Protein AF-A0A660M2A6-F1 (afdb_monomer)

Foldseek 3Di:
DCCVVCCDDPNVVCVVVVVDDDDDDDLLVLADDPRSHQWDADPPGDDDIDGDPRSVVVSVVVVCVVPVPDDDDDDDPPDDDDDDVVVVVVVD

Secondary structure (DSSP, 8-state):
--HHHHTSHHHHHHHHTTS-------GGGG-BTTTTB-EEPPTT--SS-EE-HHHHHHHHHHHHTT-TTPPP----TTSPPP-HHHHHHH--

Nearest PDB structures (foldseek):
  4yq1-assembly1_A  TM=9.481E-01  e=1.543E-05  Haemophilus influenzae Rd KW20
  1p9p-assembly1_A  TM=9.316E-01  e=2.170E-05  Escherichia coli K-12
  1uak-assembly1_A  TM=9.357E-01  e=2.324E-05  Haemophilus influenzae
  4mcc-assembly1_A  TM=9.465E-01  e=4.297E-05  Haemophilus influenzae Rd KW20
  4yq2-assembly1_A  TM=9.435E-01  e=4.013E-05  Haemophilus influenzae Rd KW20

Solvent-accessible surface area (backbone atoms only — not comparable to full-atom values): 5971 Å² total; per-residue (Å²): 131,60,63,73,58,48,67,33,74,70,49,27,49,35,41,77,70,66,74,48,87,88,84,86,82,65,56,53,82,46,20,50,72,98,80,28,47,46,59,41,72,50,84,93,58,77,90,68,71,37,75,36,65,65,22,53,50,51,46,51,52,58,59,32,73,81,37,80,83,62,84,86,83,81,92,54,96,89,48,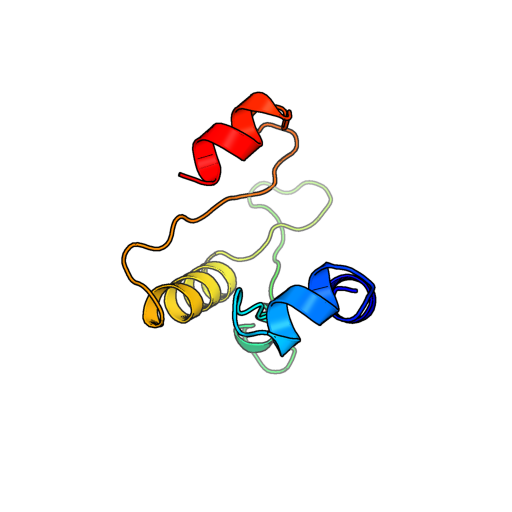82,83,88,46,70,72,57,56,56,69,73,74,115

Radius of gyration: 16.69 Å; Cα contacts (8 Å, |Δi|>4): 60; chains: 1; bounding box: 38×27×39 Å

Structure (mmCIF, N/CA/C/O backbone):
data_AF-A0A660M2A6-F1
#
_entry.id   AF-A0A660M2A6-F1
#
loop_
_atom_site.group_PDB
_atom_site.id
_atom_site.type_symbol
_atom_site.label_atom_id
_atom_site.label_alt_id
_atom_site.label_comp_id
_atom_site.label_asym_id
_atom_site.label_entity_id
_atom_site.label_seq_id
_atom_site.pdbx_PDB_ins_code
_atom_site.Cartn_x
_atom_site.Cartn_y
_atom_site.Cartn_z
_atom_site.occupancy
_atom_site.B_iso_or_equiv
_atom_site.auth_seq_id
_atom_site.auth_comp_id
_atom_site.auth_asym_id
_atom_site.auth_atom_id
_atom_site.pdbx_PDB_model_num
ATOM 1 N N . MET A 1 1 ? 2.480 -13.902 4.974 1.00 87.69 1 MET A N 1
ATOM 2 C CA . MET A 1 1 ? 2.991 -12.725 5.715 1.00 87.69 1 MET A CA 1
ATOM 3 C C . MET A 1 1 ? 1.928 -12.149 6.642 1.00 87.69 1 MET A C 1
ATOM 5 O O . MET A 1 1 ? 2.176 -12.098 7.833 1.00 87.69 1 MET A O 1
ATOM 9 N N . PHE A 1 2 ? 0.756 -11.758 6.132 1.00 93.19 2 PHE A N 1
ATOM 10 C CA . PHE A 1 2 ? -0.249 -11.034 6.925 1.00 93.19 2 PHE A CA 1
ATOM 11 C C . PHE A 1 2 ? -1.201 -11.907 7.754 1.00 93.19 2 PHE A C 1
ATOM 13 O O . PHE A 1 2 ? -1.575 -11.497 8.846 1.00 93.19 2 PHE A O 1
ATOM 20 N N . THR A 1 3 ? -1.537 -13.114 7.288 1.00 90.25 3 THR A N 1
ATOM 21 C CA . THR A 1 3 ? -2.480 -14.034 7.955 1.00 90.25 3 THR A CA 1
ATOM 22 C C . THR A 1 3 ? -2.167 -14.229 9.440 1.00 90.25 3 THR A C 1
ATOM 24 O O . THR A 1 3 ? -3.008 -13.950 10.282 1.00 90.25 3 THR A O 1
ATOM 27 N N . GLY A 1 4 ? -0.920 -14.567 9.788 1.00 91.69 4 GLY A N 1
ATOM 28 C CA . GLY A 1 4 ? -0.533 -14.771 11.190 1.00 91.69 4 GLY A CA 1
ATOM 29 C C . GLY A 1 4 ? -0.620 -13.515 12.068 1.00 91.69 4 GLY A C 1
ATOM 30 O O . GLY A 1 4 ? -0.824 -13.632 13.270 1.00 91.69 4 GLY A O 1
ATOM 31 N N . VAL A 1 5 ? -0.501 -12.315 11.490 1.00 93.19 5 VAL A N 1
ATOM 32 C CA . VAL A 1 5 ? -0.680 -11.057 12.233 1.00 93.19 5 VAL A CA 1
ATOM 33 C C . VAL A 1 5 ? -2.167 -10.803 12.467 1.00 93.19 5 VAL A C 1
ATOM 35 O O . VAL A 1 5 ? -2.574 -10.543 13.598 1.00 93.19 5 VAL A O 1
ATOM 38 N N . PHE A 1 6 ? -2.980 -10.913 11.414 1.00 94.81 6 PHE A N 1
ATOM 39 C CA . PHE A 1 6 ? -4.413 -10.612 11.456 1.00 94.81 6 PHE A CA 1
ATOM 40 C C . PHE A 1 6 ? -5.215 -11.638 12.266 1.00 94.81 6 PHE A C 1
ATOM 42 O O . PHE A 1 6 ? -6.199 -11.279 12.904 1.00 94.81 6 PHE A O 1
ATOM 49 N N . GLU A 1 7 ? -4.771 -12.891 12.312 1.00 94.44 7 GLU A N 1
ATOM 50 C CA . GLU A 1 7 ? -5.449 -13.984 13.019 1.00 94.44 7 GLU A CA 1
ATOM 51 C C . GLU A 1 7 ? -4.951 -14.187 14.458 1.00 94.44 7 GLU A C 1
ATOM 53 O O . GLU A 1 7 ? -5.258 -15.196 15.091 1.00 94.44 7 GLU A O 1
ATOM 58 N N . SER A 1 8 ? -4.226 -13.216 15.023 1.00 95.94 8 SER A N 1
ATOM 59 C CA . SER A 1 8 ? -3.703 -13.307 16.388 1.00 95.94 8 SER A CA 1
ATOM 60 C C . SER A 1 8 ? -4.293 -12.255 17.335 1.00 95.94 8 SER A C 1
ATOM 62 O O . SER A 1 8 ? -4.541 -11.109 16.956 1.00 95.94 8 SER A O 1
ATOM 64 N N . SER A 1 9 ? -4.482 -12.639 18.604 1.00 96.38 9 SER A N 1
ATOM 65 C CA . SER A 1 9 ? -4.796 -11.735 19.724 1.00 96.38 9 SER A CA 1
ATOM 66 C C . SER A 1 9 ? -5.937 -10.739 19.419 1.00 96.38 9 SER A C 1
ATOM 68 O O . SER A 1 9 ? -7.027 -11.140 19.006 1.00 96.38 9 SER A O 1
ATOM 70 N N . MET A 1 10 ? -5.713 -9.440 19.646 1.00 96.88 10 MET A N 1
ATOM 71 C CA . MET A 1 10 ? -6.710 -8.382 19.465 1.00 96.88 10 MET A CA 1
ATOM 72 C C . MET A 1 10 ? -7.139 -8.199 18.007 1.00 96.88 10 MET A C 1
ATOM 74 O O . MET A 1 10 ? -8.294 -7.856 17.776 1.00 96.88 10 MET A O 1
ATOM 78 N N . MET A 1 11 ? -6.262 -8.473 17.034 1.00 96.06 11 MET A N 1
ATOM 79 C CA . MET A 1 11 ? -6.612 -8.375 15.610 1.00 96.06 11 MET A CA 1
ATOM 80 C C . MET A 1 11 ? -7.648 -9.434 15.231 1.00 96.06 11 MET A C 1
ATOM 82 O O . MET A 1 11 ? -8.655 -9.121 14.599 1.00 96.06 11 MET A O 1
ATOM 86 N N . TRP A 1 12 ? -7.458 -10.670 15.701 1.00 96.00 12 TRP A N 1
ATOM 87 C CA . TRP A 1 12 ? -8.438 -11.736 15.503 1.00 96.00 12 TRP A CA 1
ATOM 88 C C . TRP A 1 12 ? -9.767 -11.413 16.174 1.00 96.00 12 TRP A C 1
ATOM 90 O O . TRP A 1 12 ? -10.818 -11.540 15.550 1.00 96.00 12 TRP A O 1
ATOM 100 N N . LYS A 1 13 ? -9.721 -10.966 17.435 1.00 97.75 13 LYS A N 1
ATOM 101 C CA . LYS A 1 13 ? -10.934 -10.657 18.193 1.00 97.75 13 LYS A CA 1
ATOM 102 C C . LYS A 1 13 ? -11.738 -9.534 17.532 1.00 97.75 13 LYS A C 1
ATOM 104 O O . LYS A 1 13 ? -12.942 -9.678 17.384 1.00 97.75 13 LYS A O 1
ATOM 109 N N . ALA A 1 14 ? -11.078 -8.467 17.080 1.00 97.31 14 ALA A N 1
ATOM 110 C CA . ALA A 1 14 ? -11.745 -7.352 16.412 1.00 97.31 14 ALA A CA 1
ATOM 111 C C . ALA A 1 14 ? -12.434 -7.764 15.099 1.00 97.31 14 ALA A C 1
ATOM 113 O O . ALA A 1 14 ? -13.514 -7.261 14.806 1.00 97.31 14 ALA A O 1
ATOM 114 N N . GLN A 1 15 ? -11.851 -8.697 14.336 1.00 96.19 15 GLN A N 1
ATOM 115 C CA . GLN A 1 15 ? -12.507 -9.266 13.152 1.00 96.19 15 GLN A CA 1
ATOM 116 C C . GLN A 1 15 ? -13.677 -10.184 13.526 1.00 96.19 15 GLN A C 1
ATOM 118 O O . GLN A 1 15 ? -14.733 -10.108 12.907 1.00 96.19 15 GLN A O 1
ATOM 123 N N . LYS A 1 16 ? -13.507 -11.045 14.542 1.00 96.56 16 LYS A N 1
ATOM 124 C CA . LYS A 1 16 ? -14.560 -11.954 15.027 1.00 96.56 16 LYS A CA 1
ATOM 125 C C . LYS A 1 16 ? -15.786 -11.195 15.534 1.00 96.56 16 LYS A C 1
ATOM 127 O O . LYS A 1 16 ? -16.904 -11.647 15.320 1.00 96.56 16 LYS A O 1
ATOM 132 N N . ASP A 1 17 ? -15.553 -10.075 16.206 1.00 97.81 17 ASP A N 1
ATOM 133 C CA . ASP A 1 17 ? -16.597 -9.203 16.741 1.00 97.81 17 ASP A CA 1
ATOM 134 C C . ASP A 1 17 ? -17.095 -8.187 15.680 1.00 97.81 17 ASP A C 1
ATOM 136 O O . ASP A 1 17 ? -17.820 -7.258 16.023 1.00 97.81 17 ASP A O 1
ATOM 140 N N . GLU A 1 18 ? -16.695 -8.343 14.407 1.00 96.88 18 GLU A N 1
ATOM 141 C CA . GLU A 1 18 ? -17.103 -7.525 13.247 1.00 96.88 18 GLU A CA 1
ATOM 142 C C . GLU A 1 18 ? -16.823 -6.013 13.384 1.00 96.88 18 GLU A C 1
ATOM 144 O O . GLU A 1 18 ? -17.431 -5.182 12.714 1.00 96.88 18 GLU A O 1
ATOM 149 N N . ILE A 1 19 ? -15.854 -5.637 14.224 1.00 96.69 19 ILE A N 1
ATOM 150 C CA . ILE A 1 19 ? -15.449 -4.238 14.448 1.00 96.69 19 ILE A CA 1
ATOM 151 C C . ILE A 1 19 ? -14.602 -3.726 13.275 1.00 96.69 19 ILE A C 1
ATOM 153 O O . ILE A 1 19 ? -14.631 -2.540 12.947 1.00 96.69 19 ILE A O 1
ATOM 157 N N . VAL A 1 20 ? -13.821 -4.612 12.650 1.00 94.38 20 VAL A N 1
ATOM 158 C CA . VAL A 1 20 ? -12.964 -4.296 11.499 1.00 94.38 20 VAL A CA 1
ATOM 159 C C . VAL A 1 20 ? -12.977 -5.427 10.476 1.00 94.38 20 VAL A C 1
ATOM 161 O O . VAL A 1 20 ? -13.017 -6.602 10.838 1.00 94.38 20 VAL A O 1
ATOM 164 N N . GLN A 1 21 ? -12.846 -5.072 9.198 1.00 93.12 21 GLN A N 1
ATOM 165 C CA . GLN A 1 21 ? -12.602 -6.012 8.106 1.00 93.12 21 GLN A CA 1
ATOM 166 C C . GLN A 1 21 ? -11.200 -5.778 7.539 1.00 93.12 21 GLN A C 1
ATOM 168 O O . GLN A 1 21 ? -10.854 -4.658 7.162 1.00 93.12 21 GLN A O 1
ATOM 173 N N . LEU A 1 22 ? -10.386 -6.833 7.472 1.00 93.00 22 LEU A N 1
ATOM 174 C CA . LEU A 1 22 ? -9.038 -6.779 6.908 1.00 93.00 22 LEU A CA 1
ATOM 175 C C . LEU A 1 22 ? -8.974 -7.671 5.676 1.00 93.00 22 LEU A C 1
ATOM 177 O O . LEU A 1 22 ? -9.441 -8.807 5.688 1.00 93.00 22 LEU A O 1
ATOM 181 N N . GLU A 1 23 ? -8.358 -7.167 4.614 1.00 92.00 23 GLU A N 1
ATOM 182 C CA . GLU A 1 23 ? -8.212 -7.906 3.369 1.00 92.00 23 GLU A CA 1
ATOM 183 C C . GLU A 1 23 ? -6.821 -7.697 2.775 1.00 92.00 23 GLU A C 1
ATOM 185 O O . GLU A 1 23 ? -6.262 -6.600 2.812 1.00 92.00 23 GLU A O 1
ATOM 190 N N . THR A 1 24 ? -6.261 -8.756 2.195 1.00 95.06 24 THR A N 1
ATOM 191 C CA . THR A 1 24 ? -5.015 -8.685 1.436 1.00 95.06 24 THR A CA 1
ATOM 192 C C . THR A 1 24 ? -5.283 -8.816 -0.052 1.00 95.06 24 THR A C 1
ATOM 194 O O . THR A 1 24 ? -5.825 -9.825 -0.497 1.00 95.06 24 THR A O 1
ATOM 197 N N . ILE A 1 25 ? -4.809 -7.844 -0.825 1.00 95.88 25 ILE A N 1
ATOM 198 C CA . ILE A 1 25 ? -4.854 -7.870 -2.286 1.00 95.88 25 ILE A CA 1
ATOM 199 C C . ILE A 1 25 ? -3.460 -8.248 -2.790 1.00 95.88 25 ILE A C 1
ATOM 201 O O . ILE A 1 25 ? -2.482 -7.548 -2.517 1.00 95.88 25 ILE A O 1
ATOM 205 N N . ASN A 1 26 ? -3.345 -9.361 -3.516 1.00 96.94 26 ASN A N 1
ATOM 206 C CA . ASN A 1 26 ? -2.070 -9.783 -4.086 1.00 96.94 26 ASN A CA 1
ATOM 207 C C . ASN A 1 26 ? -1.818 -9.062 -5.416 1.00 96.94 26 ASN A C 1
ATOM 209 O O . ASN A 1 26 ? -2.524 -9.269 -6.400 1.00 96.94 26 ASN A O 1
ATOM 213 N N . LEU A 1 27 ? -0.762 -8.248 -5.469 1.00 97.69 27 LEU A N 1
ATOM 214 C CA . LEU A 1 27 ? -0.403 -7.475 -6.661 1.00 97.69 27 LEU A CA 1
ATOM 215 C C . LEU A 1 27 ? -0.187 -8.352 -7.908 1.00 97.69 27 LEU A C 1
ATOM 217 O O . LEU A 1 27 ? -0.474 -7.915 -9.022 1.00 97.69 27 LEU A O 1
ATOM 221 N N . ARG A 1 28 ? 0.274 -9.600 -7.740 1.00 97.75 28 ARG A N 1
ATOM 222 C CA . ARG A 1 28 ? 0.498 -10.527 -8.862 1.00 97.75 28 ARG A CA 1
ATOM 223 C C . ARG A 1 28 ? -0.789 -10.934 -9.569 1.00 97.75 28 ARG A C 1
ATOM 225 O O . ARG A 1 28 ? -0.718 -11.313 -10.731 1.00 97.75 28 ARG A O 1
ATOM 232 N N . ASP A 1 29 ? -1.953 -10.822 -8.938 1.00 98.00 29 ASP A N 1
ATOM 233 C CA . ASP A 1 29 ? -3.225 -11.107 -9.615 1.00 98.00 29 ASP A CA 1
ATOM 234 C C . ASP A 1 29 ? -3.554 -10.065 -10.695 1.00 98.00 29 ASP A C 1
ATOM 236 O O . ASP A 1 29 ? -4.323 -10.344 -11.612 1.00 98.00 29 ASP A O 1
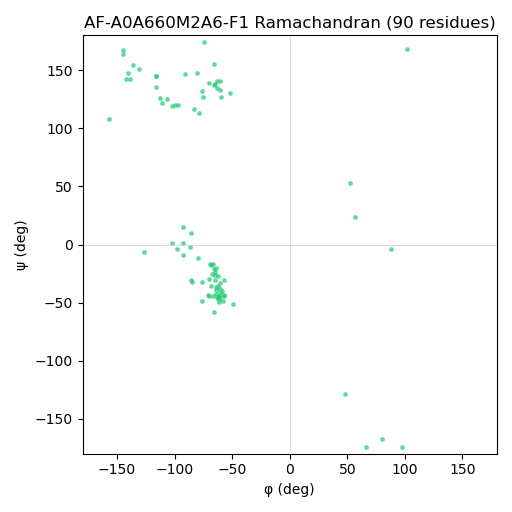ATOM 240 N N . PHE A 1 30 ? -2.896 -8.902 -10.650 1.00 98.31 30 PHE A N 1
ATOM 241 C CA . PHE A 1 30 ? -2.991 -7.842 -11.656 1.00 98.31 30 PHE A CA 1
ATOM 242 C C . PHE A 1 30 ? -1.785 -7.803 -12.604 1.00 98.31 30 PHE A C 1
ATOM 244 O O . PHE A 1 30 ? -1.724 -6.928 -13.469 1.00 98.31 30 PHE A O 1
ATOM 251 N N . GLY A 1 31 ? -0.825 -8.719 -12.431 1.00 98.00 31 GLY A N 1
ATOM 252 C CA . GLY A 1 31 ? 0.415 -8.773 -13.198 1.00 98.00 31 GLY A CA 1
ATOM 253 C C . GLY A 1 31 ? 0.202 -9.088 -14.679 1.00 98.00 31 GLY A C 1
ATOM 254 O O . GLY A 1 31 ? -0.780 -9.716 -15.070 1.00 98.00 31 GLY A O 1
ATOM 255 N N . LEU A 1 32 ? 1.153 -8.671 -15.512 1.00 97.19 32 LEU A N 1
ATOM 256 C CA . LEU A 1 32 ? 1.051 -8.772 -16.968 1.00 97.19 32 LEU A CA 1
ATOM 257 C C . LEU A 1 32 ? 1.643 -10.081 -17.508 1.00 97.19 32 LEU A C 1
ATOM 259 O O . LEU A 1 32 ? 2.635 -10.608 -16.993 1.00 97.19 32 LEU A O 1
ATOM 263 N N . GLY A 1 33 ? 1.035 -10.587 -18.584 1.00 96.50 33 GLY A N 1
ATOM 264 C CA . GLY A 1 33 ? 1.494 -11.766 -19.317 1.00 96.50 33 GLY A CA 1
ATOM 265 C C . GLY A 1 33 ? 1.418 -13.090 -18.535 1.00 96.50 33 GLY A C 1
ATOM 266 O O . GLY A 1 33 ? 0.931 -13.143 -17.404 1.00 96.50 33 GLY A O 1
ATOM 267 N N . PRO A 1 34 ? 1.931 -14.191 -19.116 1.00 96.31 34 PRO A N 1
ATOM 268 C CA . PRO A 1 34 ? 1.809 -15.533 -18.533 1.00 96.31 34 PRO A CA 1
ATOM 269 C C . PRO A 1 34 ? 2.488 -15.691 -17.168 1.00 96.31 34 PRO A C 1
ATOM 271 O O . PRO A 1 34 ? 2.090 -16.531 -16.366 1.00 96.31 34 PRO A O 1
ATOM 274 N N . ARG A 1 35 ? 3.524 -14.887 -16.897 1.00 96.44 35 ARG A N 1
ATOM 275 C CA . ARG A 1 35 ? 4.304 -14.934 -15.649 1.00 96.44 35 ARG A CA 1
ATOM 276 C C . ARG A 1 35 ? 3.796 -13.973 -14.574 1.00 96.44 35 ARG A C 1
ATOM 278 O O . ARG A 1 35 ? 4.391 -13.931 -13.499 1.00 96.44 35 ARG A O 1
ATOM 285 N N . ARG A 1 36 ? 2.718 -13.222 -14.846 1.00 97.75 36 ARG A N 1
ATOM 286 C CA . ARG A 1 36 ? 2.143 -12.225 -13.928 1.00 97.75 36 ARG A CA 1
ATOM 287 C C . ARG A 1 36 ? 3.200 -11.234 -13.422 1.00 97.75 36 ARG A C 1
ATOM 289 O O . ARG A 1 36 ? 3.394 -11.075 -12.216 1.00 97.75 36 ARG A O 1
ATOM 296 N N . GLN A 1 37 ? 3.925 -10.617 -14.352 1.00 98.00 37 GLN A N 1
ATOM 297 C CA . GLN A 1 37 ? 4.998 -9.673 -14.040 1.00 98.00 37 GLN A CA 1
ATOM 298 C C . GLN A 1 37 ? 4.424 -8.428 -13.350 1.00 98.00 37 GLN A C 1
ATOM 300 O O . GLN A 1 37 ? 3.370 -7.931 -13.752 1.00 98.00 37 GLN A O 1
ATOM 305 N N . VAL A 1 38 ? 5.101 -7.935 -12.308 1.00 98.38 38 VAL A N 1
ATOM 306 C CA . VAL A 1 38 ? 4.660 -6.773 -11.505 1.00 98.38 38 VAL A CA 1
ATOM 307 C C . VAL A 1 38 ? 5.718 -5.680 -11.378 1.00 98.38 38 VAL A C 1
ATOM 309 O O . VAL A 1 38 ? 5.429 -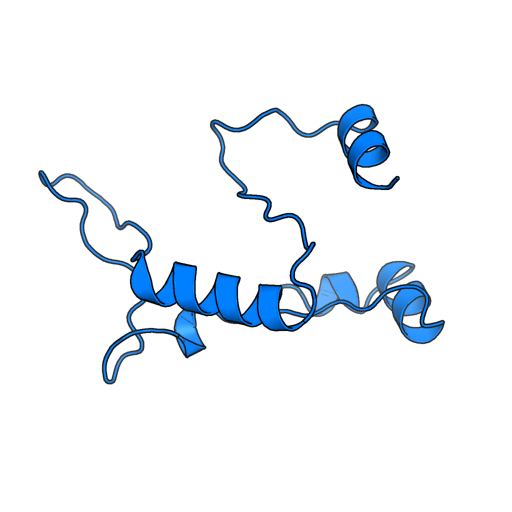4.613 -10.846 1.00 98.38 38 VAL A O 1
ATOM 312 N N . ASP A 1 39 ? 6.921 -5.932 -11.874 1.00 97.88 39 ASP A N 1
ATOM 313 C CA . ASP A 1 39 ? 8.087 -5.069 -11.812 1.00 97.88 39 ASP A CA 1
ATOM 314 C C . ASP A 1 39 ? 8.815 -5.026 -13.162 1.00 97.88 39 ASP A C 1
ATOM 316 O O . ASP A 1 39 ? 8.711 -5.950 -13.970 1.00 97.88 39 ASP A O 1
ATOM 320 N N . ASP A 1 40 ? 9.532 -3.937 -13.413 1.00 97.12 40 ASP A N 1
ATOM 321 C CA . ASP A 1 40 ? 10.364 -3.751 -14.598 1.00 97.12 40 ASP A CA 1
ATOM 322 C C . ASP A 1 40 ? 11.628 -2.952 -14.251 1.00 97.12 40 ASP A C 1
ATOM 324 O O . ASP A 1 40 ? 11.735 -2.328 -13.189 1.00 97.12 40 ASP A O 1
ATOM 328 N N . THR A 1 41 ? 12.604 -3.001 -15.148 1.00 96.88 41 THR A N 1
ATOM 329 C CA . THR A 1 41 ? 13.854 -2.257 -15.037 1.00 96.88 41 THR A CA 1
ATOM 330 C C . THR A 1 41 ? 13.601 -0.745 -15.056 1.00 96.88 41 THR A C 1
ATOM 332 O O . THR A 1 41 ? 12.742 -0.259 -15.798 1.00 96.88 41 THR A O 1
ATOM 335 N N . PRO A 1 42 ? 14.329 0.036 -14.241 1.00 96.56 42 PRO A N 1
ATOM 336 C CA . PRO A 1 42 ? 14.214 1.485 -14.268 1.00 96.56 42 PRO A CA 1
ATOM 337 C C . PRO A 1 42 ? 14.715 2.050 -15.604 1.00 96.56 42 PRO A C 1
ATOM 339 O O . PRO A 1 42 ? 15.777 1.678 -16.111 1.00 96.56 42 PRO A O 1
ATOM 342 N N . TYR A 1 43 ? 13.980 3.015 -16.159 1.00 94.88 43 TYR A N 1
ATOM 343 C CA . TYR A 1 43 ? 14.469 3.787 -17.300 1.00 94.88 43 TYR A CA 1
ATOM 344 C C . TYR A 1 43 ? 15.752 4.546 -16.937 1.00 94.88 43 TYR A C 1
ATOM 346 O O . TYR A 1 43 ? 15.870 5.098 -15.845 1.00 94.88 43 TYR A O 1
ATOM 354 N N . GLY A 1 44 ? 16.698 4.603 -17.879 1.00 95.75 44 GLY A N 1
ATOM 355 C CA . GLY A 1 44 ?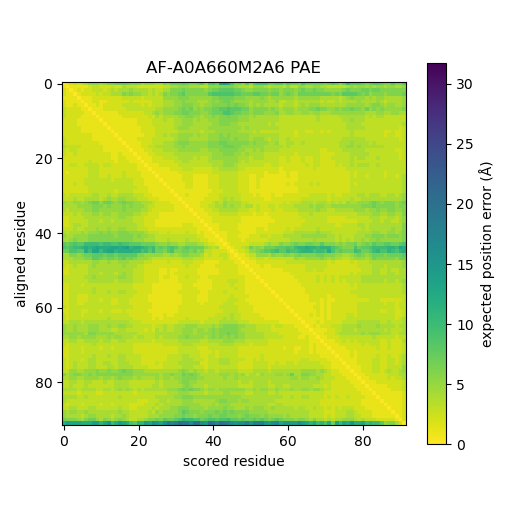 18.028 5.184 -17.656 1.00 95.75 44 GLY A CA 1
ATOM 356 C C . GLY A 1 44 ? 19.065 4.193 -17.113 1.00 95.75 44 GLY A C 1
ATOM 357 O O . GLY A 1 44 ? 20.237 4.550 -17.020 1.00 95.75 44 GLY A O 1
ATOM 358 N N . GLY A 1 45 ? 18.664 2.949 -16.828 1.00 92.75 45 GLY A N 1
ATOM 359 C CA . GLY A 1 45 ? 19.545 1.904 -16.310 1.00 92.75 45 GLY A CA 1
ATOM 360 C C . GLY A 1 45 ? 19.806 2.026 -14.805 1.00 92.75 45 GLY A C 1
ATOM 361 O O . GLY A 1 45 ? 19.136 2.776 -14.097 1.00 92.75 45 GLY A O 1
ATOM 362 N N . GLY A 1 46 ? 20.792 1.266 -14.325 1.00 94.50 46 GLY A N 1
ATOM 363 C CA . GLY A 1 46 ? 21.084 1.095 -12.901 1.00 94.50 46 GLY A CA 1
ATOM 364 C C . GLY A 1 46 ? 20.558 -0.229 -12.352 1.00 94.50 46 GLY A C 1
ATOM 365 O O . GLY A 1 46 ? 19.804 -0.944 -13.013 1.00 94.50 46 GLY A O 1
ATOM 366 N N . ASP A 1 47 ? 20.993 -0.561 -11.142 1.00 95.44 47 ASP A N 1
ATOM 367 C CA . ASP A 1 47 ? 20.651 -1.832 -10.514 1.00 95.44 47 ASP A CA 1
ATOM 368 C C . ASP A 1 47 ? 19.252 -1.806 -9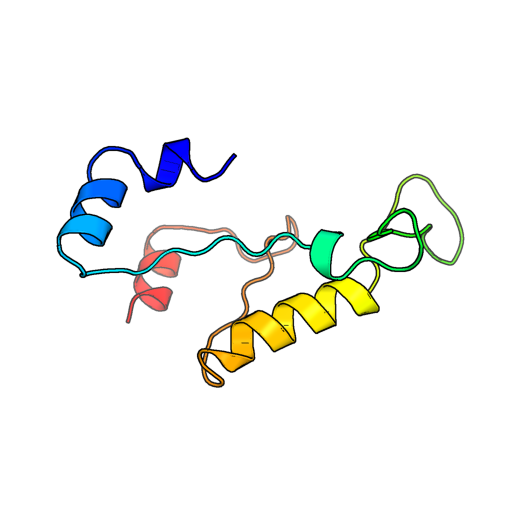.888 1.00 95.44 47 ASP A C 1
ATOM 370 O O . ASP A 1 47 ? 18.798 -0.799 -9.338 1.00 95.44 47 ASP A O 1
ATOM 374 N N . GLY A 1 48 ? 18.601 -2.968 -9.903 1.00 95.62 48 GLY A N 1
ATOM 375 C CA . GLY A 1 48 ? 17.316 -3.193 -9.252 1.00 95.62 48 GLY A CA 1
ATOM 376 C C . GLY A 1 48 ? 16.113 -3.076 -10.184 1.00 95.62 48 GLY A C 1
ATOM 377 O O . GLY A 1 48 ? 16.230 -2.959 -11.400 1.00 95.62 48 GLY A O 1
ATOM 378 N N . MET A 1 49 ? 14.934 -3.161 -9.574 1.00 97.31 49 MET A N 1
ATOM 379 C CA . MET A 1 49 ? 13.641 -3.208 -10.254 1.00 97.31 49 MET A CA 1
ATOM 380 C C . MET A 1 49 ? 12.686 -2.199 -9.616 1.00 97.31 49 MET A C 1
ATOM 382 O O . MET A 1 49 ? 12.774 -1.914 -8.418 1.00 97.31 49 MET A O 1
ATOM 386 N N . LEU A 1 50 ? 11.744 -1.689 -10.405 1.00 96.88 50 LEU A N 1
ATOM 387 C CA . LEU A 1 50 ? 10.647 -0.841 -9.948 1.00 96.88 50 LEU A CA 1
ATOM 388 C C . LEU A 1 50 ? 9.315 -1.539 -10.184 1.00 96.88 50 LEU A C 1
ATOM 390 O O . LEU A 1 50 ? 9.134 -2.211 -11.194 1.00 96.88 50 LEU A O 1
ATOM 394 N N . LEU A 1 51 ? 8.353 -1.343 -9.279 1.00 97.88 51 LEU A N 1
ATOM 395 C CA . LEU A 1 51 ? 6.988 -1.805 -9.520 1.00 97.88 51 LEU A CA 1
ATOM 396 C C . LEU A 1 51 ? 6.422 -1.131 -10.774 1.00 97.88 51 LEU A C 1
ATOM 398 O O . LEU A 1 51 ? 6.491 0.090 -10.922 1.00 97.88 51 LEU A O 1
ATOM 402 N N . MET A 1 52 ? 5.817 -1.929 -11.649 1.00 97.69 52 MET A N 1
ATOM 403 C CA . MET A 1 52 ? 5.138 -1.426 -12.834 1.00 97.69 52 MET A CA 1
ATOM 404 C C . MET A 1 52 ? 3.865 -0.676 -12.445 1.00 97.69 52 MET A C 1
ATOM 406 O O . MET A 1 52 ? 3.081 -1.124 -11.603 1.00 97.69 52 MET A O 1
ATOM 410 N N . ILE A 1 53 ? 3.622 0.447 -13.122 1.00 97.06 53 ILE A N 1
ATOM 411 C CA . ILE A 1 53 ? 2.469 1.309 -12.842 1.00 97.06 53 ILE A CA 1
ATOM 412 C C . ILE A 1 53 ? 1.132 0.619 -13.128 1.00 97.06 53 ILE A C 1
ATOM 414 O O . ILE A 1 53 ? 0.171 0.809 -12.388 1.00 97.06 53 ILE A O 1
ATOM 418 N N . GLU A 1 54 ? 1.057 -0.204 -14.172 1.00 97.56 54 GLU A N 1
ATOM 419 C CA . GLU A 1 54 ? -0.195 -0.818 -14.613 1.00 97.56 54 GLU A CA 1
ATOM 420 C C . GLU A 1 54 ? -0.789 -1.810 -13.591 1.00 97.56 54 GLU A C 1
ATOM 422 O O . GLU A 1 54 ? -1.911 -1.566 -13.135 1.00 97.56 54 GLU A O 1
ATOM 427 N N . PRO A 1 55 ? -0.090 -2.885 -13.172 1.00 98.19 55 PRO A N 1
ATOM 428 C CA . PRO A 1 55 ? -0.592 -3.783 -12.131 1.00 98.19 55 PRO A CA 1
ATOM 429 C C . PRO A 1 55 ? -0.860 -3.052 -10.813 1.00 98.19 55 PRO A C 1
ATOM 431 O O . PRO A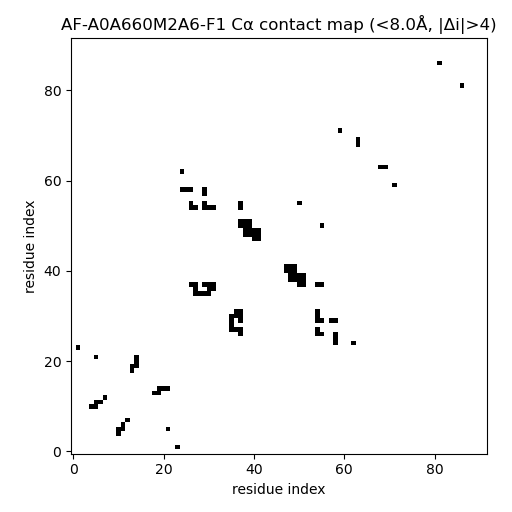 1 55 ? -1.885 -3.298 -10.176 1.00 98.19 55 PRO A O 1
ATOM 434 N N . LEU A 1 56 ? 0.015 -2.114 -10.424 1.00 97.88 56 LEU A N 1
ATOM 435 C CA . LEU A 1 56 ? -0.141 -1.344 -9.190 1.00 97.88 56 LEU A CA 1
ATOM 436 C C . LEU A 1 56 ? -1.429 -0.516 -9.203 1.00 97.88 56 LEU A C 1
ATOM 438 O O . LEU A 1 56 ? -2.223 -0.578 -8.265 1.00 97.88 56 LEU A O 1
ATOM 442 N N . TRP A 1 57 ? -1.670 0.228 -10.281 1.00 97.69 57 TRP A N 1
ATOM 443 C CA . TRP A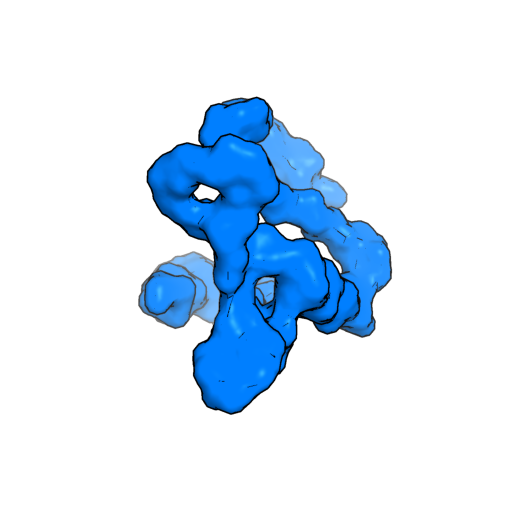 1 57 ? -2.852 1.073 -10.396 1.00 97.69 57 TRP A CA 1
ATOM 444 C C . TRP A 1 57 ? -4.142 0.262 -10.517 1.00 97.69 57 TRP A C 1
ATOM 446 O O . TRP A 1 57 ? -5.162 0.648 -9.945 1.00 97.69 57 TRP A O 1
ATOM 456 N N . ARG A 1 58 ? -4.106 -0.890 -11.199 1.00 98.25 58 ARG A N 1
ATOM 457 C CA . ARG A 1 58 ? -5.240 -1.826 -11.249 1.00 98.25 58 ARG A CA 1
ATOM 458 C C . ARG A 1 58 ? -5.593 -2.356 -9.857 1.00 98.25 58 ARG A C 1
ATOM 460 O O . ARG A 1 58 ? -6.769 -2.342 -9.501 1.00 98.25 58 ARG A O 1
ATOM 467 N N . ALA A 1 59 ? -4.599 -2.736 -9.053 1.00 98.00 59 ALA A N 1
ATOM 468 C CA . ALA A 1 59 ? -4.816 -3.186 -7.678 1.00 98.00 59 ALA A CA 1
ATOM 469 C C . ALA A 1 59 ? -5.397 -2.073 -6.787 1.00 98.00 59 ALA A C 1
ATOM 471 O O . ALA A 1 59 ? -6.344 -2.311 -6.039 1.00 98.00 59 ALA A O 1
ATOM 472 N N . VAL A 1 60 ? -4.888 -0.838 -6.906 1.00 97.50 60 VAL A N 1
ATOM 473 C CA . VAL A 1 60 ? -5.429 0.323 -6.174 1.00 97.50 60 VAL A CA 1
ATOM 474 C C . VAL A 1 60 ? -6.873 0.605 -6.587 1.00 97.50 60 VAL A C 1
ATOM 476 O O . VAL A 1 60 ? -7.724 0.790 -5.722 1.00 97.50 60 VAL A O 1
ATOM 479 N N . LYS A 1 61 ? -7.188 0.592 -7.888 1.00 97.62 61 LYS A N 1
ATOM 480 C CA . LYS A 1 61 ? -8.566 0.759 -8.375 1.00 97.62 61 LYS A CA 1
ATOM 481 C C . LYS A 1 61 ? -9.498 -0.330 -7.859 1.00 97.62 61 LYS A C 1
ATOM 483 O O . LYS A 1 61 ? -10.613 -0.022 -7.455 1.00 97.62 61 LYS A O 1
ATOM 488 N N . PHE A 1 62 ? -9.042 -1.579 -7.843 1.00 97.75 62 PHE A N 1
ATOM 489 C CA . PHE A 1 62 ? -9.806 -2.684 -7.275 1.00 97.75 62 PHE A CA 1
ATOM 490 C C . PHE A 1 62 ? -10.088 -2.461 -5.783 1.00 97.75 62 PHE A C 1
ATOM 492 O O . PHE A 1 62 ? -11.240 -2.558 -5.370 1.00 97.75 62 PHE A O 1
ATOM 499 N N . ALA A 1 63 ? -9.090 -2.053 -4.994 1.00 96.81 63 ALA A N 1
ATOM 500 C CA . ALA A 1 63 ? -9.293 -1.696 -3.589 1.00 96.81 63 ALA A CA 1
ATOM 501 C C . ALA A 1 63 ? -10.323 -0.564 -3.429 1.00 96.81 63 ALA A C 1
ATOM 503 O O . ALA A 1 63 ? -11.278 -0.695 -2.668 1.00 96.81 63 ALA A O 1
ATOM 504 N N . LYS A 1 64 ? -10.170 0.518 -4.203 1.00 97.00 64 LYS A N 1
ATOM 505 C CA . LYS A 1 64 ? -11.067 1.681 -4.163 1.00 97.00 64 LYS A CA 1
ATOM 506 C C . LYS A 1 64 ? -12.472 1.407 -4.700 1.00 97.00 64 LYS A C 1
ATOM 508 O O . LYS A 1 64 ? -13.374 2.173 -4.406 1.00 97.00 64 LYS A O 1
ATOM 513 N N . SER A 1 65 ? -12.694 0.323 -5.444 1.00 96.81 65 SER A N 1
ATOM 514 C CA . SER A 1 65 ? -14.051 -0.070 -5.856 1.00 96.81 65 SER A CA 1
ATOM 515 C C . SER A 1 65 ? -14.937 -0.498 -4.680 1.00 96.81 65 SER A C 1
ATOM 517 O O . SER A 1 65 ? -16.155 -0.539 -4.816 1.00 96.81 65 SER A O 1
ATOM 519 N N . ARG A 1 66 ? -14.332 -0.802 -3.524 1.00 94.06 66 ARG A N 1
ATOM 520 C CA . ARG A 1 66 ? -15.037 -1.123 -2.273 1.00 94.06 66 ARG A CA 1
ATOM 521 C C . ARG A 1 66 ? -15.405 0.120 -1.478 1.00 94.06 66 ARG A C 1
ATOM 52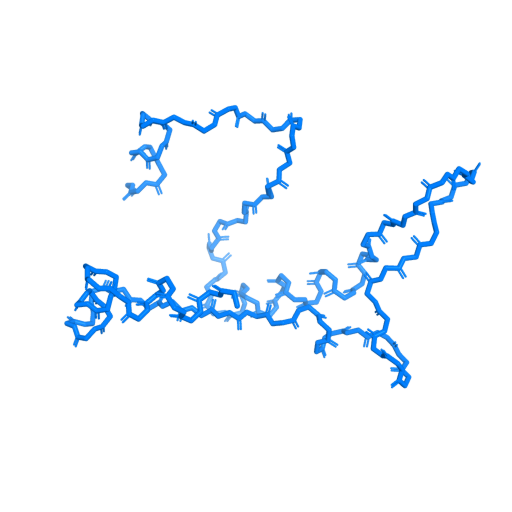3 O O . ARG A 1 66 ? -16.394 0.111 -0.759 1.00 94.06 66 ARG A O 1
ATOM 530 N N . ASP A 1 67 ? -14.590 1.160 -1.612 1.00 94.56 67 ASP A N 1
ATOM 531 C CA . ASP A 1 67 ? -14.785 2.465 -1.001 1.00 94.56 67 ASP A CA 1
ATOM 532 C C . ASP A 1 67 ? -14.009 3.516 -1.809 1.00 94.56 67 ASP A C 1
ATOM 534 O O . ASP A 1 67 ? -12.774 3.585 -1.792 1.00 94.56 67 ASP A O 1
ATOM 538 N N . GLU A 1 68 ? -14.743 4.353 -2.539 1.00 95.31 68 GLU A N 1
ATOM 539 C CA . GLU A 1 68 ? -14.160 5.402 -3.377 1.00 95.31 68 GLU A CA 1
ATOM 540 C C . GLU A 1 68 ? -13.491 6.508 -2.547 1.00 95.31 68 GLU A C 1
ATOM 542 O O . GLU A 1 68 ? -12.543 7.156 -3.014 1.00 95.31 68 GLU A O 1
ATOM 547 N N . SER A 1 69 ? -13.939 6.697 -1.302 1.00 95.12 69 SER A N 1
ATOM 548 C CA . SER A 1 69 ? -13.381 7.661 -0.353 1.00 95.12 69 SER A CA 1
ATOM 549 C C . SER A 1 69 ? -12.109 7.152 0.329 1.00 95.12 69 SER A C 1
ATOM 551 O O . SER A 1 69 ? -11.364 7.950 0.903 1.00 95.12 69 SER A O 1
ATOM 553 N N . ALA A 1 70 ? -11.802 5.856 0.182 1.00 95.06 70 ALA A N 1
ATOM 554 C CA . ALA A 1 70 ? -10.661 5.221 0.819 1.00 95.06 70 ALA A CA 1
ATOM 555 C C . ALA A 1 70 ? -9.356 5.984 0.563 1.00 95.06 70 ALA A C 1
ATOM 557 O O . ALA A 1 70 ? -8.972 6.310 -0.577 1.00 95.06 70 ALA A O 1
ATOM 558 N N . LYS A 1 71 ? -8.644 6.229 1.663 1.00 94.62 71 LYS A N 1
ATOM 559 C CA . LYS A 1 71 ? -7.328 6.852 1.666 1.00 94.62 71 LYS A CA 1
ATOM 560 C C . LYS A 1 71 ? -6.269 5.850 1.213 1.00 94.62 71 LYS A C 1
ATOM 562 O O . LYS A 1 71 ? -6.191 4.735 1.718 1.00 94.62 71 LYS A O 1
ATOM 567 N N . VAL A 1 72 ? -5.411 6.269 0.286 1.00 95.44 72 VAL A N 1
ATOM 568 C CA . VAL A 1 72 ? -4.297 5.448 -0.211 1.00 95.44 72 VAL A CA 1
ATOM 569 C C . VAL A 1 72 ? -3.009 5.879 0.484 1.00 95.44 72 VAL A C 1
ATOM 571 O O . VAL A 1 72 ? -2.596 7.032 0.366 1.00 95.44 72 VAL A O 1
ATOM 574 N N . ILE A 1 73 ? -2.368 4.953 1.200 1.00 94.81 73 ILE A N 1
ATOM 575 C CA . ILE A 1 73 ? -1.111 5.194 1.920 1.00 94.81 73 ILE A CA 1
ATOM 576 C C . ILE A 1 73 ? 0.015 4.416 1.234 1.00 94.81 73 ILE A C 1
ATOM 578 O O . ILE A 1 73 ? -0.039 3.193 1.129 1.00 94.81 73 ILE A O 1
ATOM 582 N N . LEU A 1 74 ? 1.055 5.127 0.791 1.00 95.25 74 LEU A N 1
ATOM 583 C CA . LEU A 1 74 ? 2.274 4.531 0.245 1.00 95.25 74 LEU A CA 1
ATOM 584 C C . LEU A 1 74 ? 3.350 4.449 1.330 1.00 95.25 74 LEU A C 1
ATOM 586 O O . LEU A 1 74 ? 3.812 5.469 1.843 1.00 95.25 74 LEU A O 1
ATOM 590 N N . THR A 1 75 ? 3.807 3.240 1.638 1.00 95.62 75 THR A N 1
ATOM 591 C CA . THR A 1 75 ? 4.937 3.029 2.546 1.00 95.62 75 THR A CA 1
ATOM 592 C C . THR A 1 75 ? 6.250 3.286 1.810 1.00 95.62 75 THR A C 1
ATOM 594 O O . THR A 1 75 ? 6.614 2.538 0.905 1.00 95.62 75 THR A O 1
ATOM 597 N N . SER A 1 76 ? 6.972 4.338 2.195 1.00 96.06 76 SER A N 1
ATOM 598 C CA . SER A 1 76 ? 8.255 4.710 1.591 1.00 96.06 76 SER A CA 1
ATOM 599 C C . SER A 1 76 ? 9.225 5.218 2.659 1.00 96.06 76 SER A C 1
ATOM 601 O O . SER A 1 76 ? 8.799 5.958 3.548 1.00 96.06 76 SER A O 1
ATOM 603 N N . PRO A 1 77 ? 10.532 4.906 2.565 1.00 96.75 77 PRO A N 1
ATOM 604 C CA . PRO A 1 77 ? 11.541 5.445 3.478 1.00 96.75 77 PRO A CA 1
ATOM 605 C C . PRO A 1 77 ? 11.695 6.970 3.373 1.00 96.75 77 PRO A C 1
ATOM 607 O O . PRO A 1 77 ? 12.186 7.598 4.304 1.00 96.75 77 PRO A O 1
ATOM 610 N N . ARG A 1 78 ? 11.267 7.578 2.256 1.00 96.62 78 ARG A N 1
ATOM 611 C CA . ARG A 1 78 ? 11.251 9.043 2.077 1.00 96.62 78 ARG A CA 1
ATOM 612 C C . ARG A 1 78 ? 9.965 9.694 2.603 1.00 96.62 78 ARG A C 1
ATOM 614 O O . ARG A 1 78 ? 9.823 10.908 2.502 1.00 96.62 78 ARG A O 1
ATOM 621 N N . GLY A 1 79 ? 9.015 8.898 3.097 1.00 94.94 79 GLY A N 1
ATOM 622 C CA . GLY A 1 79 ? 7.755 9.384 3.652 1.00 94.94 79 GLY A CA 1
ATOM 623 C C . GLY A 1 79 ? 7.916 10.025 5.032 1.00 94.94 79 GLY A C 1
ATOM 624 O O . GLY A 1 79 ? 8.982 9.988 5.647 1.00 94.94 79 GLY A O 1
ATOM 625 N N . GLN A 1 80 ? 6.826 10.599 5.545 1.00 94.69 80 GLN A N 1
ATOM 626 C CA . GLN A 1 80 ? 6.790 11.107 6.915 1.00 94.69 80 GLN A CA 1
ATOM 627 C C . GLN A 1 80 ? 6.991 9.954 7.910 1.00 94.69 80 GLN A C 1
ATOM 629 O O . GLN A 1 80 ? 6.364 8.900 7.790 1.00 94.69 80 GLN A O 1
ATOM 634 N N . ARG A 1 81 ? 7.841 10.165 8.922 1.00 95.50 81 ARG A N 1
ATOM 635 C CA . ARG A 1 81 ? 8.068 9.179 9.985 1.00 95.50 81 ARG A CA 1
ATOM 636 C C . ARG A 1 81 ? 6.759 8.872 10.714 1.00 95.50 81 ARG A C 1
ATOM 638 O O . ARG A 1 81 ? 6.102 9.777 11.224 1.00 95.50 81 ARG A O 1
ATOM 645 N N . TRP A 1 82 ? 6.422 7.589 10.808 1.00 96.44 82 TRP A N 1
ATOM 646 C CA . TRP A 1 82 ? 5.242 7.128 11.532 1.00 96.44 82 TRP A CA 1
ATOM 647 C C . TRP A 1 82 ? 5.478 7.175 13.047 1.00 96.44 82 TRP A C 1
ATOM 649 O O . TRP A 1 82 ? 6.463 6.633 13.550 1.00 96.44 82 TRP A O 1
ATOM 659 N N . HIS A 1 83 ? 4.582 7.840 13.775 1.00 97.00 83 HIS A N 1
ATOM 660 C CA . HIS A 1 83 ? 4.594 7.952 15.235 1.00 97.00 83 HIS A CA 1
ATOM 661 C C . HIS A 1 83 ? 3.157 7.971 15.771 1.00 97.00 83 HIS A C 1
ATOM 663 O O . HIS A 1 83 ? 2.210 8.179 15.013 1.00 97.00 83 HIS A O 1
ATOM 669 N N . GLN A 1 84 ? 2.985 7.806 17.085 1.00 97.69 84 GLN A N 1
ATOM 670 C CA . GLN A 1 84 ? 1.662 7.605 17.689 1.00 97.69 84 GLN A CA 1
ATOM 671 C C . GLN A 1 84 ? 0.667 8.736 17.387 1.00 97.69 84 GLN A C 1
ATOM 673 O O . GLN A 1 84 ? -0.460 8.465 16.987 1.00 97.69 84 GLN A O 1
ATOM 678 N N . ALA A 1 85 ? 1.090 10.001 17.494 1.00 96.69 85 ALA A N 1
ATOM 679 C CA . ALA A 1 85 ? 0.220 11.134 17.158 1.00 96.69 85 ALA A CA 1
ATOM 680 C C . ALA A 1 85 ? -0.251 11.120 15.688 1.00 96.69 85 ALA A C 1
ATOM 682 O O . ALA A 1 85 ? -1.381 11.507 15.401 1.00 96.69 85 ALA A O 1
ATOM 683 N N . LYS A 1 86 ? 0.577 10.623 14.755 1.00 95.06 86 LYS A N 1
ATOM 684 C CA . LYS A 1 86 ? 0.174 10.472 13.355 1.00 95.06 86 LYS A CA 1
ATOM 685 C C . LYS A 1 86 ? -0.858 9.356 13.213 1.00 95.06 86 LYS A C 1
ATOM 687 O O . LYS A 1 86 ? -1.873 9.580 12.568 1.00 95.06 86 LYS A O 1
ATOM 692 N N . ALA A 1 87 ? -0.648 8.211 13.863 1.00 95.50 87 ALA A N 1
ATOM 693 C CA . ALA A 1 87 ? -1.618 7.115 13.862 1.00 95.50 87 ALA A CA 1
ATOM 694 C C . ALA A 1 87 ? -2.992 7.559 14.391 1.00 95.50 87 ALA A C 1
ATOM 696 O O . ALA A 1 87 ? -4.004 7.270 13.768 1.00 95.50 87 ALA A O 1
ATOM 697 N N . GLN A 1 88 ? -3.026 8.333 15.480 1.00 96.19 88 GLN A N 1
ATOM 698 C CA . GLN A 1 88 ? -4.274 8.868 16.028 1.00 96.19 88 GLN A CA 1
ATOM 699 C C . GLN A 1 88 ? -4.974 9.835 15.062 1.00 96.19 88 GLN A C 1
ATOM 701 O O . GLN A 1 88 ? -6.190 9.783 14.932 1.00 96.19 88 GLN A O 1
ATOM 706 N N . SER A 1 89 ? -4.221 10.681 14.346 1.00 94.19 89 SER A N 1
ATOM 707 C CA . SER A 1 89 ? -4.803 11.585 13.339 1.00 94.19 89 SER A CA 1
ATOM 708 C C . SER A 1 89 ? -5.428 10.859 12.143 1.00 94.19 89 SER A C 1
ATOM 710 O O . SER A 1 89 ? -6.265 11.435 11.464 1.00 94.19 89 SER A O 1
ATOM 712 N N . GLU A 1 90 ? -4.992 9.628 11.871 1.00 92.06 90 GLU A N 1
ATOM 713 C CA . GLU A 1 90 ? -5.470 8.796 10.760 1.00 92.06 90 GLU A CA 1
ATOM 714 C C . GLU A 1 90 ? -6.627 7.868 11.170 1.00 92.06 90 GLU A C 1
ATOM 716 O O . GLU A 1 90 ? -7.213 7.223 10.310 1.00 92.06 90 GLU A O 1
ATOM 721 N N . ALA A 1 91 ? -6.931 7.774 12.470 1.00 88.00 91 ALA A N 1
ATOM 722 C CA . ALA A 1 91 ? -7.968 6.900 13.023 1.00 88.00 91 ALA A CA 1
ATOM 723 C C . ALA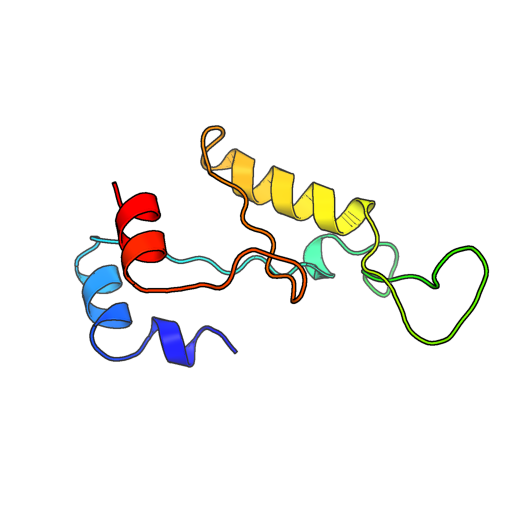 A 1 91 ? -9.312 7.609 13.285 1.00 88.00 91 ALA A C 1
ATOM 725 O O . ALA A 1 91 ? -10.257 6.949 13.716 1.00 88.00 91 ALA A O 1
ATOM 726 N N . ASN A 1 92 ? -9.377 8.927 13.066 1.00 69.69 92 ASN A N 1
ATOM 727 C CA . ASN A 1 92 ? -10.585 9.752 13.192 1.00 69.69 92 ASN A CA 1
ATOM 728 C C . ASN A 1 92 ? -11.208 10.002 11.820 1.00 69.69 92 ASN A C 1
ATOM 730 O O . ASN A 1 92 ? -12.449 10.124 11.774 1.00 69.69 92 ASN A O 1
#

Sequence (92 aa):
MFTGVFESSMMWKAQKDEIVQLETINLRDFGLGPRRQVDDTPYGGGDGMLLMIEPLWRAVKFAKSRDESAKVILTSPRGQRWHQAKAQSEAN

pLDDT: mean 95.59, std 3.41, range [69.69, 98.38]

Mean predicted aligned error: 3.39 Å